Protein AF-A0A349HPV8-F1 (afdb_monomer)

Solvent-accessible surface area (backbone atoms only — not comparable to full-atom values): 5565 Å² total; per-residue (Å²): 131,64,65,68,66,47,50,75,79,39,60,74,82,55,57,64,50,56,64,37,48,48,54,52,50,52,57,49,66,74,37,94,87,55,62,74,85,50,48,65,59,54,49,50,52,50,51,50,54,54,49,51,42,46,49,50,20,70,76,41,95,49,67,63,43,40,51,50,49,50,51,54,48,49,50,48,48,53,53,52,50,53,54,50,52,54,50,51,58,58,56,75,68,54,79,133

Foldseek 3Di:
DDVVVVCVVDPPVLVLLVVLLVLVLVVVVPDPPDDNVCSVVVSVVVSVVLVVLVVCCVPPPDVPSVVVSCCSSVVSVVVVVVVVVVVVVVVVPDDD

Structure (mmCIF, N/CA/C/O backbone):
data_AF-A0A349HPV8-F1
#
_entry.id   AF-A0A349HPV8-F1
#
loop_
_atom_site.group_PDB
_atom_site.id
_atom_site.type_symbol
_atom_site.label_atom_id
_atom_site.label_alt_id
_atom_site.label_comp_id
_atom_site.label_asym_id
_atom_site.label_entity_id
_atom_site.label_seq_id
_atom_site.pdbx_PDB_ins_code
_atom_site.Cartn_x
_atom_site.Cartn_y
_atom_site.Cartn_z
_atom_site.occupancy
_atom_site.B_iso_or_equiv
_atom_site.auth_seq_id
_atom_site.auth_comp_id
_atom_site.auth_asym_id
_atom_site.auth_atom_id
_atom_site.pdbx_PDB_model_num
ATOM 1 N N . MET A 1 1 ? -14.827 12.800 -8.221 1.00 58.88 1 MET A N 1
ATOM 2 C CA . MET A 1 1 ? -13.555 12.815 -8.969 1.00 58.88 1 MET A CA 1
ATOM 3 C C . MET A 1 1 ? -13.639 11.674 -9.953 1.00 58.88 1 MET A C 1
ATOM 5 O O . MET A 1 1 ? -13.656 10.529 -9.515 1.00 58.88 1 MET A O 1
ATOM 9 N N . ASP A 1 2 ? -13.828 11.980 -11.233 1.00 69.69 2 ASP A N 1
ATOM 10 C CA . ASP A 1 2 ? -14.064 10.954 -12.245 1.00 69.69 2 ASP A CA 1
ATOM 11 C C . ASP A 1 2 ? -12.828 10.075 -12.410 1.00 69.69 2 ASP A C 1
ATOM 13 O O . ASP A 1 2 ? -11.717 10.560 -12.629 1.00 69.69 2 ASP A O 1
ATOM 17 N N . ILE A 1 3 ? -13.022 8.763 -12.292 1.00 68.56 3 ILE A N 1
ATOM 18 C CA . ILE A 1 3 ? -11.950 7.770 -12.431 1.00 68.56 3 ILE A CA 1
ATOM 19 C C . ILE A 1 3 ? -11.285 7.881 -13.814 1.00 68.56 3 ILE A C 1
ATOM 21 O O . ILE A 1 3 ? -10.092 7.616 -13.945 1.00 68.56 3 ILE A O 1
ATOM 25 N N . GLU A 1 4 ? -12.026 8.317 -14.835 1.00 71.88 4 GLU A N 1
ATOM 26 C CA . GLU A 1 4 ? -11.501 8.578 -16.180 1.00 71.88 4 GLU A CA 1
ATOM 27 C C . GLU A 1 4 ? -10.423 9.667 -16.197 1.00 71.88 4 GLU A C 1
ATOM 29 O O . GLU A 1 4 ? -9.395 9.491 -16.844 1.00 71.88 4 GLU A O 1
ATOM 34 N N . LEU A 1 5 ? -10.589 10.742 -15.420 1.00 71.25 5 LEU A N 1
ATOM 35 C CA . LEU A 1 5 ? -9.576 11.792 -15.296 1.00 71.25 5 LEU A CA 1
ATOM 36 C C . LEU A 1 5 ? -8.301 11.266 -14.630 1.00 71.25 5 LEU A C 1
ATOM 38 O O . LEU A 1 5 ? -7.209 11.614 -15.060 1.00 71.25 5 LEU A O 1
ATOM 42 N N . ILE A 1 6 ? -8.420 10.385 -13.632 1.00 69.31 6 ILE A N 1
ATOM 43 C CA . ILE A 1 6 ? -7.261 9.772 -12.961 1.00 69.31 6 ILE A CA 1
ATOM 44 C C . ILE A 1 6 ? -6.510 8.834 -13.915 1.00 69.31 6 ILE A C 1
ATOM 46 O O . ILE A 1 6 ? -5.283 8.864 -13.949 1.00 69.31 6 ILE A O 1
ATOM 50 N N . LYS A 1 7 ? -7.230 8.045 -14.725 1.00 66.38 7 LYS A N 1
ATOM 51 C CA . LYS A 1 7 ? -6.648 7.119 -15.716 1.00 66.38 7 LYS A CA 1
ATOM 52 C C . LYS A 1 7 ? -5.822 7.819 -16.802 1.00 66.38 7 LYS A C 1
ATOM 54 O O . LYS A 1 7 ? -4.944 7.191 -17.383 1.00 66.38 7 LYS A O 1
ATOM 59 N N . ASN A 1 8 ? -6.066 9.109 -17.050 1.00 74.19 8 ASN A N 1
ATOM 60 C CA . ASN A 1 8 ? -5.266 9.906 -17.987 1.00 74.19 8 ASN A CA 1
ATOM 61 C C . ASN A 1 8 ? -3.877 10.274 -17.436 1.00 74.19 8 ASN A C 1
ATOM 63 O O . ASN A 1 8 ? -2.972 10.554 -18.216 1.00 74.19 8 ASN A O 1
ATOM 67 N N . PHE A 1 9 ? -3.697 10.270 -16.111 1.00 71.75 9 PHE A N 1
ATOM 68 C CA . PHE A 1 9 ? -2.430 10.632 -15.459 1.00 71.75 9 PHE A CA 1
ATOM 69 C C . PHE A 1 9 ? -1.746 9.446 -14.771 1.00 71.75 9 PHE A C 1
ATOM 71 O O . PHE A 1 9 ? -0.526 9.443 -14.620 1.00 71.75 9 PHE A O 1
ATOM 78 N N . ILE A 1 10 ? -2.514 8.438 -14.352 1.00 79.00 10 ILE A N 1
ATOM 79 C CA . ILE A 1 10 ? -2.034 7.237 -13.668 1.00 79.00 10 ILE A CA 1
ATOM 80 C C . ILE A 1 10 ? -2.430 6.022 -14.497 1.00 79.00 10 ILE A C 1
ATOM 82 O O . ILE A 1 10 ? -3.607 5.825 -14.799 1.00 79.00 10 ILE A O 1
ATOM 86 N N . LYS A 1 11 ? -1.445 5.180 -14.823 1.00 81.00 11 LYS A N 1
ATOM 87 C CA . LYS A 1 11 ? -1.689 3.935 -15.555 1.00 81.00 11 LYS A CA 1
ATOM 88 C C . LYS A 1 11 ? -2.729 3.068 -14.822 1.00 81.00 11 LYS A C 1
ATOM 90 O O . LYS A 1 11 ? -2.635 2.948 -13.596 1.00 81.00 11 LYS A O 1
ATOM 95 N N . PRO A 1 12 ? -3.700 2.455 -15.528 1.00 81.44 12 PRO A N 1
ATOM 96 C CA . PRO A 1 12 ? -4.760 1.657 -14.906 1.00 81.44 12 PRO A CA 1
ATOM 97 C C . PRO A 1 12 ? -4.251 0.582 -13.936 1.00 81.44 12 PRO A C 1
ATOM 99 O O . PRO A 1 12 ? -4.866 0.343 -12.900 1.00 81.44 12 PRO A O 1
ATOM 102 N N . GLU A 1 13 ? -3.105 -0.024 -14.234 1.00 81.69 13 GLU A N 1
ATOM 103 C CA . GLU A 1 13 ? -2.477 -1.079 -13.440 1.00 81.69 13 GLU A CA 1
ATOM 104 C C . GLU A 1 13 ? -1.953 -0.571 -12.088 1.00 81.69 13 GLU A C 1
ATOM 106 O O . GLU A 1 13 ? -1.923 -1.317 -11.111 1.00 81.69 13 GLU A O 1
ATOM 111 N N . LEU A 1 14 ? -1.590 0.713 -11.997 1.00 87.44 14 LEU A N 1
ATOM 112 C CA . LEU A 1 14 ? -1.111 1.341 -10.764 1.00 87.44 14 LEU A CA 1
ATOM 113 C C . LEU A 1 14 ? -2.253 1.811 -9.856 1.00 87.44 14 LEU A C 1
ATOM 115 O O . LEU A 1 14 ? -2.000 2.169 -8.708 1.00 87.44 14 LEU A O 1
ATOM 119 N N . LEU A 1 15 ? -3.514 1.769 -10.304 1.00 89.19 15 LEU A N 1
ATOM 120 C CA . LEU A 1 15 ? -4.660 2.151 -9.467 1.00 89.19 15 LEU A CA 1
ATOM 121 C C . LEU A 1 15 ? -4.774 1.286 -8.204 1.00 89.19 15 LEU A C 1
ATOM 123 O O . LEU A 1 15 ? -5.280 1.754 -7.185 1.00 89.19 15 LEU A O 1
ATOM 127 N N . ILE A 1 16 ? -4.242 0.059 -8.236 1.00 89.62 16 ILE A N 1
ATOM 128 C CA . ILE A 1 16 ? -4.173 -0.833 -7.074 1.00 89.62 16 ILE A CA 1
ATOM 129 C C . ILE A 1 16 ? -3.293 -0.277 -5.944 1.00 89.62 16 ILE A C 1
ATOM 131 O O . ILE A 1 16 ? -3.496 -0.618 -4.780 1.00 89.62 16 ILE A O 1
ATOM 135 N N . LEU A 1 17 ? -2.352 0.624 -6.250 1.00 91.31 17 LEU A N 1
ATOM 136 C CA . LEU A 1 17 ? -1.521 1.268 -5.234 1.00 91.31 17 LEU A CA 1
ATOM 137 C C . LEU A 1 17 ? -2.318 2.223 -4.352 1.00 91.31 17 LEU A C 1
ATOM 139 O O . LEU A 1 17 ? -1.927 2.433 -3.212 1.00 91.31 17 LEU A O 1
ATOM 143 N N . ILE A 1 18 ? -3.441 2.768 -4.825 1.00 90.44 18 ILE A N 1
ATOM 144 C CA . ILE A 1 18 ? -4.266 3.697 -4.041 1.00 90.44 18 ILE A CA 1
ATOM 145 C C . ILE A 1 18 ? -4.763 3.035 -2.741 1.00 90.44 18 ILE A C 1
ATOM 147 O O . ILE A 1 18 ? -4.435 3.540 -1.663 1.00 90.44 18 ILE A O 1
ATOM 151 N N . PRO A 1 19 ? -5.496 1.900 -2.778 1.00 90.88 19 PRO A N 1
ATOM 152 C CA . PRO A 1 19 ? -5.909 1.220 -1.553 1.00 90.88 19 PRO A CA 1
ATOM 153 C C . PRO A 1 19 ? -4.719 0.673 -0.750 1.00 90.88 19 PRO A C 1
ATOM 155 O O . PRO A 1 19 ? -4.750 0.715 0.477 1.00 90.88 19 PRO A O 1
ATOM 158 N N . VAL A 1 20 ? -3.642 0.219 -1.402 1.00 93.56 20 VAL A N 1
ATOM 159 C CA . VAL A 1 20 ? -2.438 -0.278 -0.708 1.00 93.56 20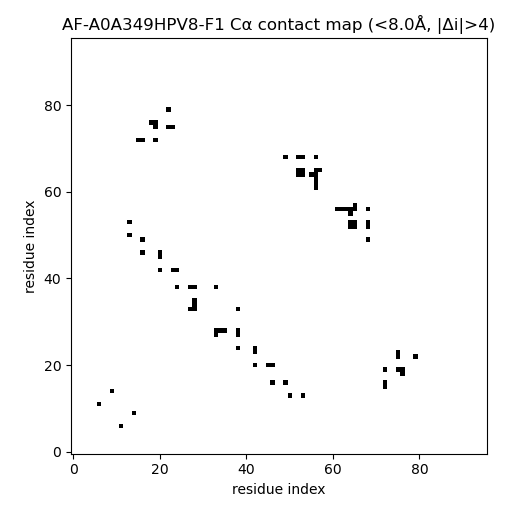 VAL A CA 1
ATOM 160 C C . VAL A 1 20 ? -1.762 0.829 0.112 1.00 93.56 20 VAL A C 1
ATOM 162 O O . VAL A 1 20 ? -1.518 0.652 1.305 1.00 93.56 20 VAL A O 1
ATOM 165 N N . LEU A 1 21 ? -1.513 1.996 -0.488 1.00 92.62 21 LEU A N 1
ATOM 166 C CA . LEU A 1 21 ? -0.929 3.155 0.193 1.00 92.62 21 LEU A CA 1
ATOM 167 C C . LEU A 1 21 ? -1.849 3.682 1.295 1.00 92.62 21 LEU A C 1
ATOM 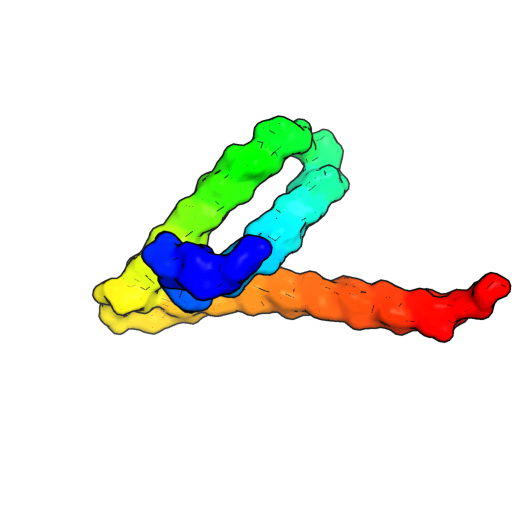169 O O . LEU A 1 21 ? -1.363 4.122 2.334 1.00 92.62 21 LEU A O 1
ATOM 173 N N . TYR A 1 22 ? -3.168 3.590 1.117 1.00 91.06 22 TYR A N 1
ATOM 174 C CA . TYR A 1 22 ? -4.119 3.916 2.175 1.00 91.06 22 TYR A CA 1
ATOM 175 C C . TYR A 1 22 ? -3.959 2.998 3.397 1.00 91.06 22 TYR A C 1
ATOM 177 O O . TYR A 1 22 ? -3.849 3.495 4.520 1.00 91.06 22 TYR A O 1
ATOM 185 N N . PHE A 1 23 ? -3.873 1.676 3.199 1.00 89.56 23 PHE A N 1
ATOM 186 C CA . PHE A 1 23 ? -3.640 0.733 4.300 1.00 89.56 23 PHE A CA 1
ATOM 187 C C . PHE A 1 23 ? -2.299 0.975 4.995 1.00 89.56 23 PHE A C 1
ATOM 189 O O . PHE A 1 23 ? -2.246 0.979 6.225 1.00 89.56 23 PHE A O 1
ATOM 196 N N . ILE A 1 24 ? -1.235 1.248 4.235 1.00 90.81 24 ILE A N 1
ATOM 197 C CA . ILE A 1 24 ? 0.073 1.626 4.790 1.00 90.81 24 ILE A CA 1
ATOM 198 C C . ILE A 1 24 ? -0.047 2.914 5.616 1.00 90.81 24 ILE A C 1
ATOM 200 O O . ILE A 1 24 ? 0.470 2.990 6.729 1.00 90.81 24 ILE A O 1
ATOM 204 N N . GLY A 1 25 ? -0.774 3.911 5.112 1.00 90.31 25 GLY A N 1
ATOM 205 C CA . GLY A 1 25 ? -0.995 5.183 5.795 1.00 90.31 25 GLY A CA 1
ATOM 206 C C . GLY A 1 25 ? -1.727 5.007 7.118 1.00 90.31 25 GLY A C 1
ATOM 207 O O . GLY A 1 25 ? -1.314 5.568 8.131 1.00 90.31 25 GLY A O 1
ATOM 208 N N . MET A 1 26 ? -2.771 4.176 7.131 1.00 88.75 26 MET A N 1
ATOM 209 C CA . MET A 1 26 ? -3.480 3.821 8.358 1.00 88.75 26 MET A CA 1
ATOM 210 C C . MET A 1 26 ? -2.592 3.046 9.332 1.00 88.75 26 MET A C 1
ATOM 212 O O . MET A 1 26 ? -2.625 3.323 10.529 1.00 88.75 26 MET A O 1
ATOM 216 N N . ALA A 1 27 ? -1.778 2.107 8.845 1.00 88.00 27 ALA A N 1
ATOM 217 C CA . ALA A 1 27 ? -0.852 1.356 9.686 1.00 88.00 27 ALA A CA 1
ATOM 218 C C . ALA A 1 27 ? 0.156 2.290 10.369 1.00 88.00 27 ALA A C 1
ATOM 220 O O . ALA A 1 27 ? 0.307 2.230 11.585 1.00 88.00 27 ALA A O 1
ATOM 221 N N . ILE A 1 28 ? 0.767 3.209 9.612 1.00 88.75 28 ILE A N 1
ATOM 222 C CA . ILE A 1 28 ? 1.705 4.205 10.143 1.00 88.75 28 ILE A CA 1
ATOM 223 C C . ILE A 1 28 ? 1.007 5.140 11.135 1.00 88.75 28 ILE A C 1
ATOM 225 O O . ILE A 1 28 ? 1.545 5.383 12.213 1.00 88.75 28 ILE A O 1
ATOM 229 N N . LYS A 1 29 ? -0.194 5.632 10.806 1.00 87.81 29 LYS A N 1
ATOM 230 C CA . LYS A 1 29 ? -0.966 6.539 11.671 1.00 87.81 29 LYS A CA 1
ATOM 231 C C . LYS A 1 29 ? -1.303 5.921 13.030 1.00 87.81 29 LYS A C 1
ATOM 233 O O . LYS A 1 29 ? -1.361 6.628 14.027 1.00 87.81 29 LYS A O 1
ATOM 238 N N . ASN A 1 30 ? -1.513 4.607 13.078 1.00 84.38 30 ASN A N 1
ATOM 239 C CA . ASN A 1 30 ? -1.758 3.890 14.329 1.00 84.38 30 ASN A CA 1
ATOM 240 C C . ASN A 1 30 ? -0.486 3.693 15.176 1.00 84.38 30 ASN A C 1
ATOM 242 O O . ASN A 1 30 ? -0.579 3.236 16.314 1.00 84.38 30 ASN A O 1
ATOM 246 N N . THR A 1 31 ? 0.699 4.036 14.660 1.00 83.38 31 THR A N 1
ATOM 247 C CA . THR A 1 31 ? 1.941 4.022 15.441 1.00 83.38 31 THR A CA 1
ATOM 248 C C . THR A 1 31 ? 2.173 5.372 16.121 1.00 83.38 31 THR A C 1
ATOM 250 O O . THR A 1 31 ? 2.094 6.420 15.491 1.00 83.38 31 THR A O 1
ATOM 253 N N . LEU A 1 32 ? 2.553 5.364 17.402 1.00 79.12 32 LEU A N 1
ATOM 254 C CA . LEU A 1 32 ? 2.962 6.580 18.132 1.00 79.12 32 LEU A CA 1
ATOM 255 C C . LEU A 1 32 ? 4.357 7.095 17.716 1.00 79.12 32 LEU A C 1
ATOM 257 O O . LEU A 1 32 ? 4.821 8.117 18.217 1.00 79.12 32 LEU A O 1
ATOM 261 N N . LEU A 1 33 ? 5.048 6.372 16.827 1.00 82.62 33 LEU A N 1
ATOM 262 C CA . LEU A 1 33 ? 6.446 6.612 16.464 1.00 82.62 33 LEU A CA 1
ATOM 263 C C . LEU A 1 33 ? 6.616 7.717 15.415 1.00 82.62 33 LEU A C 1
ATOM 265 O 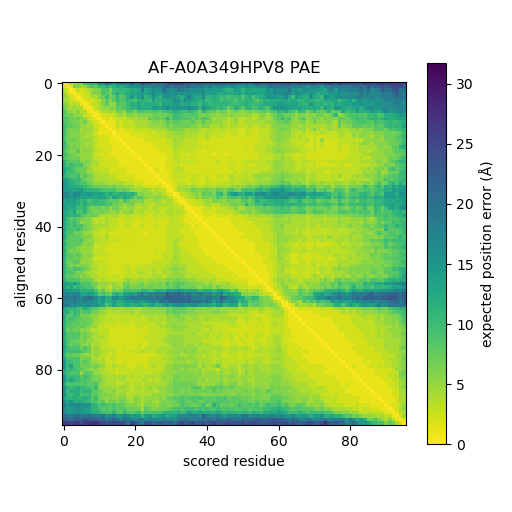O . LEU A 1 33 ? 7.665 8.358 15.364 1.00 82.62 33 LEU A O 1
ATOM 269 N N . ILE A 1 34 ? 5.607 7.948 14.570 1.00 86.44 34 ILE A N 1
ATOM 270 C CA . ILE A 1 34 ? 5.708 8.845 13.416 1.00 86.44 34 ILE A CA 1
ATOM 271 C C . ILE A 1 34 ? 4.659 9.949 13.531 1.00 86.44 34 ILE A C 1
ATOM 273 O O . ILE A 1 34 ? 3.470 9.680 13.642 1.00 86.44 34 ILE A O 1
ATOM 277 N N . LYS A 1 35 ? 5.096 11.215 13.477 1.00 86.50 35 LYS A N 1
ATOM 278 C CA . LYS A 1 35 ? 4.176 12.365 13.490 1.00 86.50 35 LYS A CA 1
ATOM 279 C C . LYS A 1 35 ? 3.367 12.408 12.194 1.00 86.50 35 LYS A C 1
ATOM 281 O O . LYS A 1 35 ? 3.956 12.312 11.118 1.00 86.50 35 LYS A O 1
ATOM 286 N N . ASP A 1 36 ? 2.077 12.717 12.296 1.00 86.62 36 ASP A N 1
ATOM 287 C CA . ASP A 1 36 ? 1.131 12.787 11.171 1.00 86.62 36 ASP A CA 1
ATOM 288 C C . ASP A 1 36 ? 1.639 13.594 9.966 1.00 86.62 36 ASP A C 1
ATOM 290 O O . ASP A 1 36 ? 1.433 13.203 8.820 1.00 86.62 36 ASP A O 1
ATOM 294 N N . LY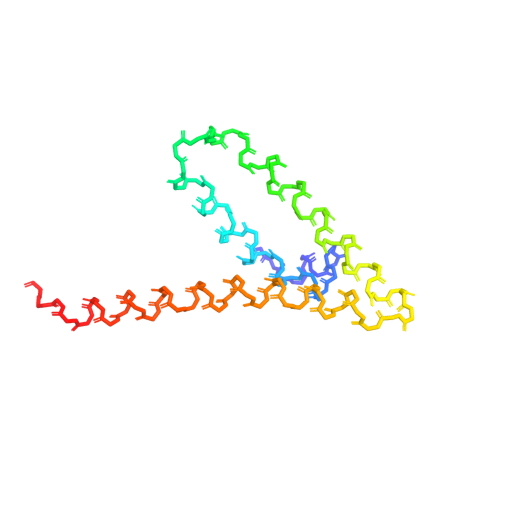S A 1 37 ? 2.394 14.676 10.202 1.00 88.69 37 LYS A N 1
ATOM 295 C CA . LYS A 1 37 ? 2.986 15.503 9.134 1.00 88.69 37 LYS A CA 1
ATOM 296 C C . LYS A 1 37 ? 3.974 14.773 8.220 1.00 88.69 37 LYS A C 1
ATOM 298 O O . LYS A 1 37 ? 4.204 15.227 7.106 1.00 88.69 37 LYS A O 1
ATOM 303 N N . PHE A 1 38 ? 4.578 13.678 8.680 1.00 91.00 38 PHE A N 1
ATOM 304 C CA . PHE A 1 38 ? 5.509 12.881 7.880 1.00 91.00 38 PHE A CA 1
ATOM 305 C C . PHE A 1 38 ? 4.811 11.756 7.114 1.00 91.00 38 PHE A C 1
ATOM 307 O O . PHE A 1 38 ? 5.407 11.213 6.187 1.00 91.00 38 PHE A O 1
ATOM 314 N N . ILE A 1 39 ? 3.554 11.432 7.441 1.00 90.12 39 ILE A N 1
ATOM 315 C CA . ILE A 1 39 ? 2.804 10.365 6.768 1.00 90.12 39 ILE A CA 1
ATOM 316 C C . ILE A 1 39 ? 2.696 10.628 5.257 1.00 90.12 39 ILE A C 1
ATOM 318 O O . ILE A 1 39 ? 3.044 9.724 4.499 1.00 90.12 39 ILE A O 1
ATOM 322 N N . PRO A 1 40 ? 2.328 11.837 4.774 1.00 91.12 40 PRO A N 1
ATOM 323 C CA . PRO A 1 40 ? 2.281 12.104 3.336 1.00 91.12 40 PRO A CA 1
ATOM 324 C C . PRO A 1 40 ? 3.638 11.938 2.644 1.00 91.12 40 PRO A C 1
ATOM 326 O O . PRO A 1 40 ? 3.698 11.403 1.542 1.00 91.12 40 PRO A O 1
ATOM 329 N N . LEU A 1 41 ? 4.733 12.349 3.298 1.00 93.25 41 LEU A N 1
ATOM 330 C CA . LEU A 1 41 ? 6.085 12.224 2.746 1.00 93.25 41 LEU A CA 1
ATOM 331 C C . LEU A 1 41 ? 6.495 10.751 2.611 1.00 93.25 41 LEU A C 1
ATOM 333 O O . LEU A 1 41 ? 6.991 10.339 1.566 1.00 93.25 41 LEU A O 1
ATOM 337 N N . ILE A 1 42 ? 6.253 9.953 3.654 1.00 92.56 42 ILE A N 1
ATOM 338 C CA . ILE A 1 42 ? 6.569 8.521 3.666 1.00 92.56 42 ILE A CA 1
ATOM 339 C C . ILE A 1 42 ? 5.719 7.778 2.633 1.00 92.56 42 ILE A C 1
ATOM 341 O O . ILE A 1 42 ? 6.251 6.972 1.874 1.00 92.56 42 ILE A O 1
ATOM 345 N N . LEU A 1 43 ? 4.420 8.077 2.552 1.00 92.81 43 LEU A N 1
ATOM 346 C CA . LEU A 1 43 ? 3.542 7.486 1.543 1.00 92.81 43 LEU A CA 1
ATOM 347 C C . LEU A 1 43 ? 3.947 7.875 0.123 1.00 92.81 43 LEU A C 1
ATOM 349 O O . LEU A 1 43 ? 3.926 7.019 -0.756 1.00 92.81 43 LEU A O 1
ATOM 353 N N . GLY A 1 44 ? 4.360 9.125 -0.096 1.00 92.38 44 GLY A N 1
ATOM 354 C CA . GLY A 1 44 ? 4.900 9.571 -1.378 1.00 92.38 44 GLY A CA 1
ATOM 355 C C . GLY A 1 44 ? 6.144 8.778 -1.777 1.00 92.38 44 GLY A C 1
ATOM 356 O O . GLY A 1 44 ? 6.207 8.255 -2.887 1.00 92.38 44 GLY A O 1
ATOM 357 N N . LEU A 1 45 ? 7.097 8.609 -0.855 1.00 95.50 45 LEU A N 1
ATOM 358 C CA . LEU A 1 45 ? 8.307 7.817 -1.095 1.00 95.50 45 LEU A CA 1
ATOM 359 C C . LEU A 1 45 ? 7.992 6.345 -1.385 1.00 95.50 45 LEU A C 1
ATOM 361 O O . LEU A 1 45 ? 8.514 5.790 -2.349 1.00 95.50 45 LEU A O 1
ATOM 365 N N . ILE A 1 46 ? 7.108 5.717 -0.604 1.00 93.88 46 ILE A N 1
ATOM 366 C CA . ILE A 1 46 ? 6.700 4.323 -0.833 1.00 93.88 46 ILE A CA 1
ATOM 367 C C . ILE A 1 46 ? 5.975 4.185 -2.177 1.00 93.88 46 ILE A C 1
ATOM 369 O O . ILE A 1 46 ? 6.243 3.247 -2.925 1.00 93.88 46 ILE A O 1
ATOM 373 N N . GLY A 1 47 ? 5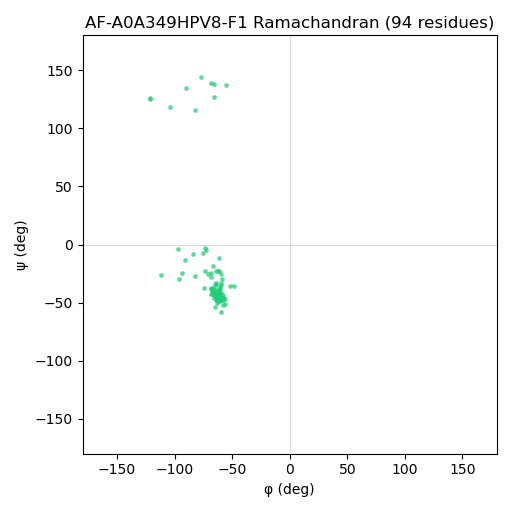.102 5.135 -2.519 1.00 92.94 47 GLY A N 1
ATOM 374 C CA . GLY A 1 47 ? 4.408 5.170 -3.803 1.00 92.94 47 GLY A CA 1
ATOM 375 C C . GLY A 1 47 ? 5.371 5.263 -4.985 1.00 92.94 47 GLY A C 1
ATOM 376 O O . GLY A 1 47 ? 5.205 4.523 -5.953 1.00 92.94 47 GLY A O 1
ATOM 377 N N . ILE A 1 48 ? 6.413 6.096 -4.887 1.00 94.12 48 ILE A N 1
ATOM 378 C CA . ILE A 1 48 ? 7.471 6.191 -5.904 1.00 94.12 48 ILE A CA 1
ATOM 379 C C . ILE A 1 48 ? 8.212 4.857 -6.027 1.00 94.12 48 ILE A C 1
ATOM 381 O O . ILE A 1 48 ? 8.352 4.349 -7.133 1.00 94.12 48 ILE A O 1
ATOM 385 N N . VAL A 1 49 ? 8.641 4.256 -4.912 1.00 93.31 49 VAL A N 1
ATOM 386 C CA . VAL A 1 49 ? 9.371 2.974 -4.924 1.00 93.31 49 VAL A CA 1
ATOM 387 C C . VAL A 1 49 ? 8.539 1.863 -5.567 1.00 93.31 49 VAL A C 1
ATOM 389 O O . VAL A 1 49 ? 9.036 1.161 -6.446 1.00 93.31 49 VAL A O 1
ATOM 392 N N . LEU A 1 50 ? 7.271 1.718 -5.175 1.00 91.44 50 LEU A N 1
ATOM 393 C CA . LEU A 1 50 ? 6.390 0.684 -5.723 1.00 91.44 50 LEU A CA 1
ATOM 394 C C . LEU A 1 50 ? 6.040 0.934 -7.195 1.00 91.44 50 LEU A C 1
ATOM 396 O O . LEU A 1 50 ? 5.986 -0.016 -7.974 1.00 91.44 50 LEU A O 1
ATOM 400 N N . SER A 1 51 ? 5.849 2.194 -7.594 1.00 90.75 51 SER A N 1
ATOM 401 C CA . SER A 1 51 ? 5.594 2.548 -8.997 1.00 90.75 51 SER A CA 1
ATOM 402 C C . SER A 1 51 ? 6.819 2.285 -9.872 1.00 90.75 51 SER A C 1
ATOM 404 O O . SER A 1 51 ? 6.688 1.712 -10.948 1.00 90.75 51 SER A O 1
ATOM 406 N N . SER A 1 52 ? 8.020 2.626 -9.398 1.00 88.81 52 SER A N 1
ATOM 407 C CA . SER A 1 52 ? 9.273 2.301 -10.087 1.00 88.81 52 SER A CA 1
ATOM 408 C C . SER A 1 52 ? 9.465 0.792 -10.222 1.00 88.81 52 SER A C 1
ATOM 410 O O . SER A 1 52 ? 9.838 0.320 -11.291 1.00 88.81 52 SER A O 1
ATOM 412 N N . LEU A 1 53 ? 9.152 0.019 -9.176 1.00 89.06 53 LEU A N 1
ATOM 413 C CA . LEU A 1 53 ? 9.215 -1.444 -9.217 1.00 89.06 53 LEU A CA 1
ATOM 414 C C . LEU A 1 53 ? 8.261 -2.018 -10.276 1.00 89.06 53 LEU A C 1
ATOM 416 O O . LEU A 1 53 ? 8.639 -2.935 -10.999 1.00 89.06 53 LEU A O 1
ATOM 420 N N . TRP A 1 54 ? 7.068 -1.438 -10.431 1.00 88.75 54 TRP A N 1
ATOM 421 C CA . TRP A 1 54 ? 6.136 -1.806 -11.500 1.00 88.75 54 TRP A CA 1
ATOM 422 C C . TRP A 1 54 ? 6.652 -1.448 -12.904 1.00 88.75 54 TRP A C 1
ATOM 424 O O . TRP A 1 54 ? 6.493 -2.240 -13.832 1.00 88.75 54 TRP A O 1
ATOM 434 N N . ILE A 1 55 ? 7.294 -0.287 -13.086 1.00 85.38 55 ILE A N 1
ATOM 435 C CA . ILE A 1 55 ? 7.886 0.095 -14.384 1.00 85.38 55 ILE A CA 1
ATOM 436 C C . ILE A 1 55 ? 8.992 -0.897 -14.758 1.00 85.38 55 ILE A C 1
ATOM 438 O O . ILE A 1 55 ? 8.970 -1.468 -15.844 1.00 85.38 55 ILE A O 1
ATOM 442 N N . LEU A 1 56 ? 9.898 -1.194 -13.822 1.00 84.62 56 LEU A N 1
ATOM 443 C CA . LEU A 1 56 ? 10.948 -2.199 -14.021 1.00 84.62 56 LEU A CA 1
ATOM 444 C C . LEU A 1 56 ? 10.368 -3.589 -14.319 1.00 84.62 56 LEU A C 1
ATOM 446 O O . LEU A 1 56 ? 10.925 -4.329 -15.122 1.00 84.62 56 LEU A O 1
ATOM 450 N N . ALA A 1 57 ? 9.232 -3.929 -13.711 1.00 83.94 57 ALA A N 1
ATOM 451 C CA . ALA A 1 57 ? 8.518 -5.174 -13.964 1.00 83.94 57 ALA A CA 1
ATOM 452 C C . ALA A 1 57 ? 7.830 -5.252 -15.332 1.00 83.94 57 ALA A C 1
ATOM 454 O O . ALA A 1 57 ? 7.574 -6.355 -15.806 1.00 83.94 57 ALA A O 1
ATOM 455 N N . THR A 1 58 ? 7.478 -4.115 -15.932 1.00 80.25 58 THR A N 1
ATOM 456 C CA . THR A 1 58 ? 6.771 -4.069 -17.221 1.00 80.25 58 THR A CA 1
ATOM 457 C C . THR A 1 58 ? 7.705 -3.864 -18.405 1.00 80.25 58 THR A C 1
ATOM 459 O O . THR A 1 58 ? 7.409 -4.350 -19.493 1.00 80.25 58 THR A O 1
ATOM 462 N N . GLU A 1 59 ? 8.831 -3.183 -18.205 1.00 77.88 59 GLU A N 1
ATOM 463 C CA . GLU A 1 59 ? 9.853 -2.969 -19.236 1.00 77.88 59 GLU A CA 1
ATOM 464 C C . GLU A 1 59 ? 10.967 -4.027 -19.193 1.00 77.88 59 GLU A C 1
ATOM 466 O O . GLU A 1 59 ? 11.617 -4.290 -20.205 1.00 77.88 59 GLU A O 1
ATOM 471 N N . GLY A 1 60 ? 11.185 -4.659 -18.037 1.00 67.38 60 GLY A N 1
ATOM 472 C CA . GLY A 1 60 ? 12.142 -5.748 -17.876 1.00 67.38 60 GLY A CA 1
ATOM 473 C C . GLY A 1 60 ? 11.621 -7.072 -18.435 1.00 67.38 60 GLY A C 1
ATOM 474 O O . GLY A 1 60 ? 10.451 -7.416 -18.300 1.00 67.38 60 GLY A O 1
ATOM 475 N N . THR A 1 61 ? 12.514 -7.874 -19.014 1.00 61.22 61 THR A N 1
ATOM 476 C CA . THR A 1 61 ? 12.195 -9.222 -19.518 1.00 61.22 61 THR A CA 1
ATOM 477 C C . THR A 1 61 ? 11.968 -10.261 -18.411 1.00 61.22 61 THR A C 1
ATOM 479 O O . THR A 1 61 ? 11.631 -11.406 -18.708 1.00 61.22 61 THR A O 1
ATOM 482 N N . GLU A 1 62 ? 12.162 -9.901 -17.138 1.00 64.81 62 GLU A N 1
ATOM 483 C CA . GLU A 1 62 ? 12.094 -10.833 -16.011 1.00 64.81 62 GLU A CA 1
ATOM 484 C C . GLU A 1 62 ? 10.795 -10.710 -15.204 1.00 64.81 62 GLU A C 1
ATOM 486 O O . GLU A 1 62 ? 10.537 -9.715 -14.526 1.00 64.81 62 GLU A O 1
ATOM 491 N N . ASN A 1 63 ? 10.029 -11.804 -15.167 1.00 76.62 63 ASN A N 1
ATOM 492 C CA . ASN A 1 63 ? 8.787 -11.926 -14.391 1.00 76.62 63 ASN A CA 1
ATOM 493 C C . ASN A 1 63 ? 8.967 -11.766 -12.864 1.00 76.62 63 ASN A C 1
ATOM 495 O O . ASN A 1 63 ? 7.975 -11.642 -12.144 1.00 76.62 63 ASN A O 1
ATOM 499 N N . ILE A 1 64 ? 10.203 -11.765 -12.348 1.00 84.12 64 ILE A N 1
ATOM 500 C CA . ILE A 1 64 ? 10.486 -11.697 -10.907 1.00 84.12 64 ILE A CA 1
ATOM 501 C C . ILE A 1 64 ? 10.026 -10.371 -10.287 1.00 84.12 64 ILE A C 1
ATOM 503 O O . ILE A 1 64 ? 9.409 -10.372 -9.223 1.00 84.12 64 ILE A O 1
ATOM 507 N N . TYR A 1 65 ? 10.242 -9.241 -10.965 1.00 85.25 65 TYR A N 1
ATOM 508 C CA . TYR A 1 65 ? 9.842 -7.925 -10.459 1.00 85.25 65 TYR A CA 1
ATOM 509 C C . TYR A 1 65 ? 8.320 -7.777 -10.423 1.00 85.25 65 TYR A C 1
ATOM 511 O O . TYR A 1 65 ? 7.774 -7.247 -9.455 1.00 85.25 65 TYR A O 1
ATOM 519 N N . MET A 1 66 ? 7.623 -8.314 -11.430 1.00 87.75 66 MET A N 1
ATOM 520 C CA . MET A 1 66 ? 6.159 -8.336 -11.450 1.00 87.75 66 MET A CA 1
ATOM 521 C C . MET A 1 66 ? 5.619 -9.200 -10.311 1.00 87.75 66 MET A C 1
ATOM 523 O O . MET A 1 66 ? 4.715 -8.779 -9.592 1.00 87.75 66 MET A O 1
ATOM 527 N N . ALA A 1 67 ? 6.210 -10.378 -10.092 1.00 88.06 67 ALA A N 1
ATOM 528 C CA . ALA A 1 67 ? 5.831 -11.252 -8.989 1.00 88.06 67 ALA A CA 1
ATOM 529 C C . ALA A 1 67 ? 6.014 -10.563 -7.628 1.00 88.06 67 ALA A C 1
ATOM 531 O O . ALA A 1 67 ? 5.127 -10.649 -6.782 1.00 88.06 67 ALA A O 1
ATOM 532 N N . ILE A 1 68 ? 7.111 -9.823 -7.434 1.00 89.62 68 ILE A N 1
ATOM 533 C CA . ILE A 1 68 ? 7.355 -9.043 -6.213 1.00 89.62 68 ILE A CA 1
ATOM 534 C C . ILE A 1 68 ? 6.312 -7.927 -6.058 1.00 89.62 68 ILE A C 1
ATOM 536 O O . ILE A 1 68 ? 5.721 -7.795 -4.986 1.00 89.62 68 ILE A O 1
ATOM 540 N N . PHE A 1 69 ? 6.041 -7.151 -7.114 1.00 89.12 69 PHE A N 1
ATOM 541 C CA . PHE A 1 69 ? 5.023 -6.095 -7.091 1.00 89.12 69 PHE A CA 1
ATOM 542 C C . PHE A 1 69 ? 3.650 -6.639 -6.682 1.00 89.12 69 PHE A C 1
ATOM 544 O O . PHE A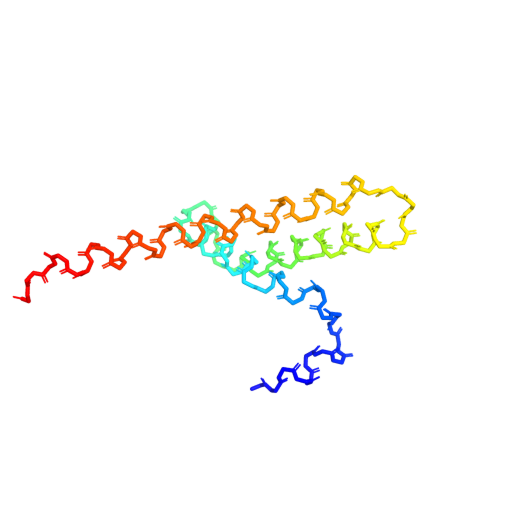 1 69 ? 2.997 -6.119 -5.770 1.00 89.12 69 PHE A O 1
ATOM 551 N N . VAL A 1 70 ? 3.220 -7.712 -7.349 1.00 90.56 70 VAL A N 1
ATOM 552 C CA . VAL A 1 70 ? 1.939 -8.369 -7.091 1.00 90.56 70 VAL A CA 1
ATOM 553 C C . VAL A 1 70 ? 1.919 -8.938 -5.675 1.00 90.56 70 VAL A C 1
ATOM 555 O O . VAL A 1 70 ? 0.973 -8.677 -4.943 1.00 90.56 70 VAL A O 1
ATOM 558 N N . ALA A 1 71 ? 2.962 -9.643 -5.236 1.00 92.56 71 ALA A N 1
ATOM 559 C CA . ALA A 1 71 ? 3.015 -10.213 -3.891 1.00 92.56 71 ALA A CA 1
ATOM 560 C C . ALA A 1 71 ? 2.873 -9.143 -2.795 1.00 92.56 71 ALA A C 1
ATOM 562 O O . ALA A 1 71 ? 2.105 -9.332 -1.851 1.00 92.56 71 ALA A O 1
ATOM 563 N N . ILE A 1 72 ? 3.556 -8.001 -2.937 1.00 91.88 72 ILE A N 1
ATOM 564 C CA . ILE A 1 72 ? 3.471 -6.897 -1.971 1.00 91.88 72 ILE A CA 1
ATOM 565 C C . ILE A 1 72 ? 2.057 -6.309 -1.953 1.00 91.88 72 ILE A C 1
ATOM 567 O O . ILE A 1 72 ? 1.434 -6.217 -0.894 1.00 91.88 72 ILE A O 1
ATOM 571 N N . THR A 1 73 ? 1.536 -5.917 -3.117 1.00 92.44 73 THR A N 1
ATOM 572 C CA . THR A 1 73 ? 0.216 -5.274 -3.215 1.00 92.44 73 THR A CA 1
ATOM 573 C C . THR A 1 73 ? -0.906 -6.204 -2.750 1.00 92.44 73 THR A C 1
ATOM 575 O O . THR A 1 73 ? -1.740 -5.797 -1.941 1.00 92.44 73 THR A O 1
ATOM 578 N N . GLN A 1 74 ? -0.889 -7.472 -3.170 1.00 91.38 74 GLN A N 1
ATOM 579 C CA . GLN A 1 74 ? -1.872 -8.472 -2.752 1.00 91.38 74 GLN A CA 1
ATOM 580 C C . GLN A 1 74 ? -1.763 -8.801 -1.262 1.00 91.38 74 GLN A C 1
ATOM 582 O O . GLN A 1 74 ? -2.788 -8.935 -0.603 1.00 91.38 74 GLN A O 1
ATOM 587 N N . GLY A 1 75 ? -0.554 -8.853 -0.693 1.00 92.62 75 GLY A N 1
ATOM 588 C CA . GLY A 1 75 ? -0.366 -9.053 0.746 1.00 92.62 75 GLY A CA 1
ATOM 589 C C . GLY A 1 75 ? -1.094 -8.000 1.589 1.00 92.62 75 GLY A C 1
ATOM 590 O O . GLY A 1 75 ? -1.832 -8.349 2.513 1.00 92.62 75 GLY A O 1
ATOM 591 N N . PHE A 1 76 ? -0.961 -6.718 1.230 1.00 90.69 76 PHE A N 1
ATOM 592 C CA . PHE A 1 76 ? -1.671 -5.628 1.911 1.00 90.69 76 PHE A CA 1
ATOM 593 C C . PHE A 1 76 ? -3.192 -5.714 1.746 1.00 90.69 76 PHE A C 1
ATOM 595 O O . PHE A 1 76 ? -3.923 -5.535 2.721 1.00 90.69 76 PHE A O 1
ATOM 602 N N . LEU A 1 77 ? -3.679 -6.009 0.538 1.00 91.25 77 LEU A N 1
ATOM 603 C CA . LEU A 1 77 ? -5.118 -6.123 0.279 1.00 91.25 77 LEU A CA 1
ATOM 604 C C . LEU A 1 77 ? -5.742 -7.304 1.023 1.00 91.25 77 LEU A C 1
ATOM 606 O O . LEU A 1 77 ? -6.791 -7.142 1.643 1.00 91.25 77 LEU A O 1
ATOM 610 N N . CYS A 1 78 ? -5.079 -8.461 1.029 1.00 93.56 78 CYS A N 1
ATOM 611 C CA . CYS A 1 78 ? -5.510 -9.636 1.781 1.00 93.56 78 CYS A CA 1
ATOM 612 C C . CYS A 1 78 ? -5.567 -9.353 3.287 1.00 93.56 78 CYS A C 1
ATOM 614 O O . CYS A 1 78 ? -6.537 -9.725 3.948 1.00 93.56 78 CYS A O 1
ATOM 616 N N . ALA A 1 79 ? -4.568 -8.654 3.836 1.00 91.12 79 ALA A N 1
ATOM 617 C CA . ALA A 1 79 ? -4.580 -8.244 5.237 1.00 91.12 79 ALA A CA 1
ATOM 618 C C . ALA A 1 79 ? -5.750 -7.293 5.543 1.00 91.12 79 ALA A C 1
ATOM 620 O O . ALA A 1 79 ? -6.489 -7.512 6.505 1.00 91.12 79 ALA A O 1
ATOM 621 N N . GLY A 1 80 ? -5.965 -6.280 4.698 1.00 87.06 80 GLY A N 1
ATOM 622 C CA . GLY A 1 80 ? -7.087 -5.350 4.825 1.00 87.06 80 GLY A CA 1
ATOM 623 C C . GLY A 1 80 ? -8.447 -6.052 4.771 1.00 87.06 80 GLY A C 1
ATOM 624 O O . GLY A 1 80 ? -9.294 -5.827 5.636 1.00 87.06 80 GLY A 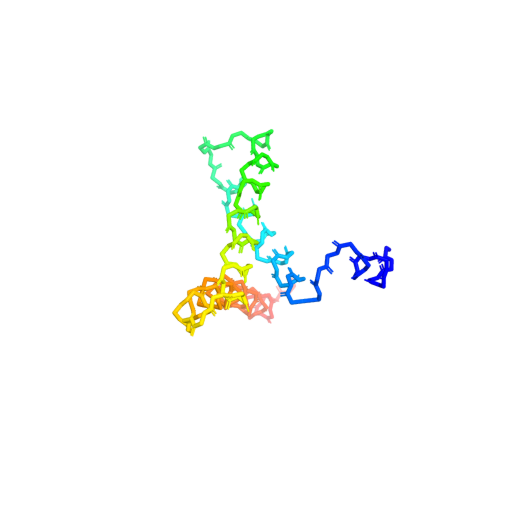O 1
ATOM 625 N N . ALA A 1 81 ? -8.635 -6.959 3.810 1.00 91.38 81 ALA A N 1
ATOM 626 C CA . ALA A 1 81 ? -9.853 -7.752 3.668 1.00 91.38 81 ALA A CA 1
ATOM 627 C C . ALA A 1 81 ? -10.095 -8.669 4.878 1.00 91.38 81 ALA A C 1
ATOM 629 O O . ALA A 1 81 ? -11.217 -8.745 5.376 1.00 91.38 81 ALA A O 1
ATOM 630 N N . SER A 1 82 ? -9.046 -9.312 5.399 1.00 91.69 82 SER A N 1
ATOM 631 C CA . SER A 1 82 ? -9.131 -10.158 6.596 1.00 91.69 82 SER A CA 1
ATOM 632 C C . SER A 1 82 ? -9.622 -9.37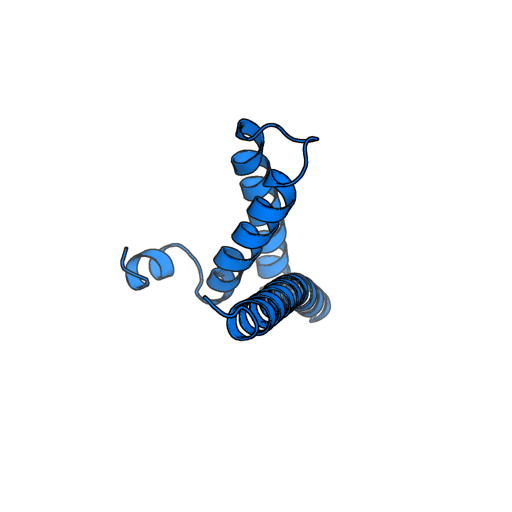3 7.818 1.00 91.69 82 SER A C 1
ATOM 634 O O . SER A 1 82 ? -10.550 -9.795 8.515 1.00 91.69 82 SER A O 1
ATOM 636 N N . VAL A 1 83 ? -9.070 -8.175 8.041 1.00 91.56 83 VAL A N 1
ATOM 637 C CA . VAL A 1 83 ? -9.511 -7.293 9.131 1.00 91.56 83 VAL A CA 1
ATOM 638 C C . VAL A 1 83 ? -10.955 -6.839 8.926 1.00 91.56 83 VAL A C 1
ATOM 640 O O . VAL A 1 83 ? -11.725 -6.840 9.887 1.00 91.56 83 VAL A O 1
ATOM 643 N N . TYR A 1 84 ? -11.335 -6.489 7.695 1.00 88.12 84 TYR A N 1
ATOM 644 C CA . TYR A 1 84 ? -12.696 -6.069 7.364 1.00 88.12 84 TYR A CA 1
ATOM 645 C C . TYR A 1 84 ? -13.727 -7.168 7.655 1.00 88.12 84 TYR A C 1
ATOM 647 O O . TYR A 1 84 ? -14.702 -6.923 8.364 1.00 88.12 84 TYR A O 1
ATOM 655 N N . ILE A 1 85 ? -13.472 -8.401 7.204 1.00 92.62 85 ILE A N 1
ATOM 656 C CA . ILE A 1 85 ? -14.336 -9.559 7.485 1.00 92.62 85 ILE A CA 1
ATOM 657 C C . ILE A 1 85 ? -14.472 -9.773 8.998 1.00 92.62 85 ILE A C 1
ATOM 659 O O . ILE A 1 85 ? -15.581 -9.918 9.510 1.00 92.62 85 ILE A O 1
ATOM 663 N N . ASN A 1 86 ? -13.362 -9.728 9.737 1.00 92.62 86 ASN A N 1
ATOM 664 C CA . ASN A 1 86 ? -13.379 -9.866 11.193 1.00 92.62 86 ASN A CA 1
ATOM 665 C C . ASN A 1 86 ? -14.200 -8.759 11.885 1.00 92.62 86 ASN A C 1
ATOM 667 O O . ASN A 1 86 ? -14.877 -9.028 12.876 1.00 92.62 86 ASN A O 1
ATOM 671 N N . GLN A 1 87 ? -14.170 -7.524 11.377 1.00 91.56 87 GLN A N 1
ATOM 672 C CA . GLN A 1 87 ? -15.002 -6.440 11.904 1.00 91.56 87 GLN A CA 1
ATOM 673 C C . GLN A 1 87 ? -16.490 -6.666 11.626 1.00 91.56 87 GLN A C 1
ATOM 675 O O . GLN A 1 87 ? -17.283 -6.474 12.545 1.00 91.56 87 GLN A O 1
ATOM 680 N N . ILE A 1 88 ? -16.860 -7.122 10.424 1.00 93.25 88 ILE A N 1
ATOM 681 C CA . ILE A 1 88 ? -18.253 -7.468 10.094 1.00 93.25 88 ILE A CA 1
ATOM 682 C C . ILE A 1 88 ? -18.772 -8.534 11.058 1.00 93.25 88 ILE A C 1
ATOM 684 O O . ILE A 1 88 ? -19.794 -8.322 11.702 1.00 93.25 88 ILE A O 1
ATOM 688 N N . VAL A 1 89 ? -18.039 -9.640 11.224 1.00 93.00 89 VAL A N 1
ATOM 689 C CA . VAL A 1 89 ? -18.458 -10.745 12.103 1.00 93.00 89 VAL A CA 1
ATOM 690 C C . VAL A 1 89 ? -18.672 -10.263 13.539 1.00 93.00 89 VAL A C 1
ATOM 692 O O . VAL A 1 89 ? -19.698 -10.562 14.143 1.00 93.00 89 VAL A O 1
ATOM 695 N N . LYS A 1 90 ? -17.741 -9.466 14.078 1.00 92.31 90 LYS A N 1
ATOM 696 C CA . LYS A 1 90 ? -17.869 -8.907 15.433 1.00 92.31 90 LYS A CA 1
ATOM 697 C C . LYS A 1 90 ? -19.047 -7.947 15.576 1.00 92.31 90 LYS A C 1
ATOM 699 O O . LYS A 1 90 ? -19.621 -7.872 16.655 1.00 92.31 90 LYS A O 1
ATOM 704 N N . GLN A 1 91 ? -19.373 -7.180 14.536 1.00 89.62 91 GLN A N 1
ATOM 705 C CA . GLN A 1 91 ? -20.499 -6.246 14.562 1.00 89.62 91 GLN A CA 1
ATOM 706 C C . GLN A 1 91 ? -21.839 -6.979 14.468 1.00 89.62 91 GLN A C 1
ATOM 708 O O . GLN A 1 91 ? -22.757 -6.618 15.189 1.00 89.62 91 GLN A O 1
ATOM 713 N N . SER A 1 92 ? -21.935 -8.049 13.675 1.00 89.19 92 SER A N 1
ATOM 714 C CA . SER A 1 92 ? -23.153 -8.865 13.565 1.00 89.19 92 SER A CA 1
ATOM 715 C C . SER A 1 92 ? -23.520 -9.626 14.844 1.00 89.19 92 SER A C 1
ATOM 717 O O . SER A 1 92 ? -24.650 -10.080 14.970 1.00 89.19 92 SER A O 1
ATOM 719 N N . GLN A 1 93 ? -22.575 -9.798 15.772 1.00 89.50 93 GLN A N 1
ATOM 720 C CA . GLN A 1 93 ? -22.778 -10.496 17.048 1.00 89.50 93 GLN A CA 1
ATOM 721 C C . GLN A 1 93 ? -23.074 -9.560 18.226 1.00 89.50 93 GLN A C 1
ATOM 723 O O . GLN A 1 93 ? -23.295 -10.038 19.337 1.00 89.50 93 GLN A O 1
ATOM 728 N N . LYS A 1 94 ? -23.036 -8.241 18.023 1.00 84.62 94 LYS A N 1
ATOM 729 C CA . LYS A 1 94 ? -23.467 -7.297 19.051 1.00 84.62 94 LYS A CA 1
ATOM 730 C C . LYS A 1 94 ? -24.986 -7.181 18.982 1.00 84.62 94 LYS A C 1
ATOM 732 O O . LYS A 1 94 ? -25.508 -6.727 17.969 1.00 84.62 94 LYS A O 1
ATOM 737 N N . GLU A 1 95 ? -25.668 -7.603 20.041 1.00 69.25 95 GLU A N 1
ATOM 738 C CA . GLU A 1 95 ? -27.028 -7.131 20.305 1.00 69.25 95 GLU A CA 1
ATOM 739 C C . GLU A 1 95 ?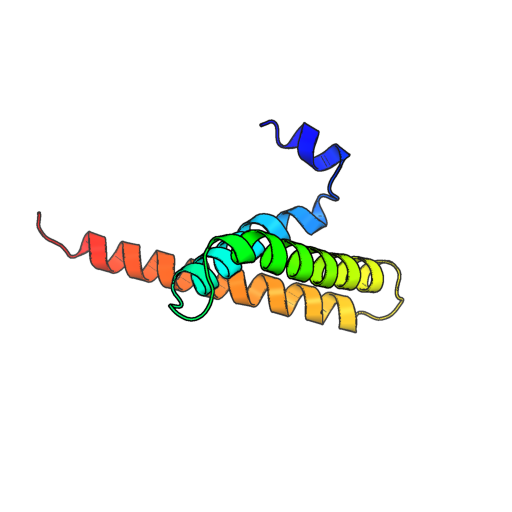 -26.945 -5.625 20.604 1.00 69.25 95 GLU A C 1
ATOM 741 O O . GLU A 1 95 ? -25.971 -5.178 21.220 1.00 69.25 95 GLU A O 1
ATOM 746 N N . GLU A 1 96 ? -27.891 -4.858 20.058 1.00 63.00 96 GLU A N 1
ATOM 747 C CA . GLU A 1 96 ? -27.970 -3.392 20.185 1.00 63.00 96 GLU A CA 1
ATOM 748 C C . GLU A 1 96 ? -27.951 -2.910 21.644 1.00 63.00 96 GLU A C 1
ATOM 750 O O . GLU A 1 96 ? -28.645 -3.522 22.489 1.00 63.00 96 GLU A O 1
#

Nearest PDB structures (foldseek):
  5iov-assembly1_D  TM=4.567E-01  e=6.715E+00  Xenopus laevis
  8sc9-assembly2_B  TM=3.130E-01  e=6.315E+00  Homo sapiens
  7vw2-assembly1_B  TM=3.289E-01  e=8.073E+00  Escherichia coli

Mean predicted aligned error: 6.35 Å

Secondary structure (DSSP, 8-state):
--HHHHHTTS-GGGGGHHHHHHHHHHHHHT-TTS-GGGHHHHHHHHHHHHHHHHHHHHHSS-HHHHHHHHHHHHHHHHHHHHHHHHHHHHHHT---

Radius of gyration: 16.38 Å; Cα contacts (8 Å, |Δi|>4): 43; chains: 1; bounding box: 40×27×40 Å

Sequence (96 aa):
MDIELIKNFIKPELLILIPVLYFIGMAIKNTLLIKDKFIPLILGLIGIVLSSLWILATEGTENIYMAIFVAITQGFLCAGASVYINQIVKQSQKEE

pLDDT: mean 85.82, std 8.57, range [58.88, 95.5]